Protein AF-A0A0K8RA06-F1 (afdb_monomer)

Nearest PDB structures (foldseek):
  7mqa-assembly1_NI  TM=8.355E-01  e=1.873E-15  Homo sapiens
  2lsl-assembly1_A  TM=4.736E-01  e=2.371E+00  Tetrahymena thermophila

Structure (mmCIF, N/CA/C/O backbone):
data_AF-A0A0K8RA06-F1
#
_entry.id   AF-A0A0K8RA06-F1
#
loop_
_atom_site.group_PDB
_atom_site.id
_atom_site.type_symbol
_atom_site.label_atom_id
_atom_site.label_alt_id
_atom_site.label_comp_id
_atom_site.label_asym_id
_atom_site.label_entity_id
_atom_site.label_seq_id
_atom_site.pdbx_PDB_ins_code
_atom_site.Cartn_x
_atom_site.Cartn_y
_atom_site.Cartn_z
_atom_site.occupancy
_atom_site.B_iso_or_equiv
_atom_site.auth_seq_id
_atom_site.auth_comp_id
_atom_site.auth_asym_id
_atom_site.auth_atom_id
_atom_site.pdbx_PDB_model_num
ATOM 1 N N . MET A 1 1 ? -7.797 5.652 23.717 1.00 33.50 1 MET A N 1
ATOM 2 C CA . MET A 1 1 ? -7.532 7.104 23.585 1.00 33.50 1 MET A CA 1
ATOM 3 C C . MET A 1 1 ? -8.237 7.614 22.338 1.00 33.50 1 MET A C 1
ATOM 5 O O . MET A 1 1 ? -8.308 6.883 21.361 1.00 33.50 1 MET A O 1
ATOM 9 N N . ALA A 1 2 ? -8.841 8.798 22.428 1.00 32.44 2 ALA A N 1
ATOM 10 C CA . ALA A 1 2 ? -9.890 9.293 21.541 1.00 32.44 2 ALA A CA 1
ATOM 11 C C . ALA A 1 2 ? -9.449 9.530 20.082 1.00 32.44 2 ALA A C 1
ATOM 13 O O . ALA A 1 2 ? -8.460 10.213 19.821 1.00 32.44 2 ALA A O 1
ATOM 14 N N . THR A 1 3 ? -10.243 9.026 19.136 1.00 42.84 3 THR A N 1
ATOM 15 C CA . THR A 1 3 ? -10.174 9.343 17.704 1.00 42.84 3 THR A CA 1
ATOM 16 C C . THR A 1 3 ? -10.605 10.797 17.486 1.00 42.84 3 THR A C 1
ATOM 18 O O . THR A 1 3 ? -11.797 11.103 17.453 1.00 42.84 3 THR A O 1
ATOM 21 N N . SER A 1 4 ? -9.650 11.723 17.385 1.00 46.28 4 SER A N 1
ATOM 22 C CA . SER A 1 4 ? -9.948 13.131 17.102 1.00 46.28 4 SER A CA 1
ATOM 23 C C . SER A 1 4 ? -10.223 13.319 15.609 1.00 46.28 4 SER A C 1
ATOM 25 O O . SER A 1 4 ? -9.303 13.394 14.795 1.00 46.28 4 SER A O 1
ATOM 27 N N . SER A 1 5 ? -11.503 13.398 15.238 1.00 48.75 5 SER A N 1
ATOM 28 C CA . SER A 1 5 ? -11.928 13.731 13.880 1.00 48.75 5 SER A CA 1
ATOM 29 C C . SER A 1 5 ? -11.837 15.244 13.653 1.00 48.75 5 SER A C 1
ATOM 31 O O . SER A 1 5 ? -12.829 15.968 13.751 1.00 48.75 5 SER A O 1
ATOM 33 N N . LYS A 1 6 ? -10.652 15.762 13.328 1.00 49.22 6 LYS A N 1
ATOM 34 C CA . LYS A 1 6 ? -10.546 17.100 12.728 1.00 49.22 6 LYS A CA 1
ATOM 35 C C . LYS A 1 6 ? -10.397 16.945 11.212 1.00 49.22 6 LYS A C 1
ATOM 37 O O . LYS A 1 6 ? -9.422 16.387 10.728 1.00 49.22 6 LYS A O 1
ATOM 42 N N . GLY A 1 7 ? -11.409 17.385 10.457 1.00 61.31 7 GLY A N 1
ATOM 43 C CA . GLY A 1 7 ? -11.380 17.430 8.985 1.00 61.31 7 GLY A CA 1
ATOM 44 C C . GLY A 1 7 ? -11.885 16.184 8.238 1.00 61.31 7 GLY A C 1
ATOM 45 O O . GLY A 1 7 ? -11.655 16.070 7.032 1.00 61.31 7 GLY A O 1
ATOM 46 N N . GLY A 1 8 ? -12.578 15.258 8.911 1.00 74.75 8 GLY A N 1
ATOM 47 C CA . GLY A 1 8 ? -13.090 14.018 8.300 1.00 74.75 8 GLY A CA 1
ATOM 48 C C . GLY A 1 8 ? -12.031 12.929 8.102 1.00 74.75 8 GLY A C 1
ATOM 49 O O . GLY A 1 8 ? -12.270 11.976 7.367 1.00 74.75 8 GLY A O 1
ATOM 50 N N . PHE A 1 9 ? -10.866 13.082 8.732 1.00 80.81 9 PHE A N 1
ATOM 51 C CA . PHE A 1 9 ? -9.828 12.061 8.776 1.00 80.81 9 PHE A CA 1
ATOM 52 C C . PHE A 1 9 ? -10.070 11.102 9.942 1.00 80.81 9 PHE A C 1
ATOM 54 O O . PHE A 1 9 ? -10.442 11.514 11.041 1.00 80.81 9 PHE A O 1
ATOM 61 N N . GLN A 1 10 ? -9.849 9.825 9.669 1.00 85.88 10 GLN A N 1
ATOM 62 C CA . GLN A 1 10 ? -9.863 8.713 10.607 1.00 85.88 10 GLN A CA 1
ATOM 63 C C . GLN A 1 10 ? -8.428 8.236 10.825 1.00 85.88 10 GLN A C 1
ATOM 65 O O . GLN A 1 10 ? -7.577 8.362 9.941 1.00 85.88 10 GLN A O 1
ATOM 70 N N . THR A 1 11 ? -8.159 7.681 12.000 1.00 88.25 11 THR A N 1
ATOM 71 C CA . THR A 1 11 ? -6.830 7.197 12.379 1.00 88.25 11 THR A CA 1
ATOM 72 C C . THR A 1 11 ? -6.889 5.710 12.664 1.00 88.25 11 THR A C 1
ATOM 74 O O . THR A 1 11 ? -7.732 5.273 13.445 1.00 88.25 11 THR A O 1
ATOM 77 N N . LEU A 1 12 ? -5.972 4.949 12.078 1.00 87.25 12 LEU A N 1
ATOM 78 C CA . LEU A 1 12 ? -5.830 3.519 12.305 1.00 87.25 12 LEU A CA 1
ATOM 79 C C . LEU A 1 12 ? -4.427 3.229 12.846 1.00 87.25 12 LEU A C 1
ATOM 81 O O . LEU A 1 12 ? -3.454 3.364 12.095 1.00 87.25 12 LEU A O 1
ATOM 85 N N . PRO A 1 13 ? -4.296 2.844 14.127 1.00 87.81 13 PRO A N 1
ATOM 86 C CA . PRO A 1 13 ? -3.026 2.374 14.651 1.00 87.81 13 PRO A CA 1
ATOM 87 C C . PRO A 1 13 ? -2.672 1.027 14.011 1.00 87.81 13 PRO A C 1
ATOM 89 O O . PRO A 1 13 ? -3.508 0.129 13.899 1.00 87.81 13 PRO A O 1
ATOM 92 N N . VAL A 1 14 ? -1.422 0.888 13.589 1.00 87.38 14 VAL A N 1
ATOM 93 C CA . VAL A 1 14 ? -0.855 -0.324 13.003 1.00 87.38 14 VAL A CA 1
ATOM 94 C C . VAL A 1 14 ? 0.486 -0.648 13.653 1.00 87.38 14 VAL A C 1
ATOM 96 O O . VAL A 1 14 ? 1.244 0.249 14.012 1.00 87.38 14 VAL A O 1
ATOM 99 N N . THR A 1 15 ? 0.802 -1.925 13.806 1.00 87.94 15 THR A N 1
ATOM 100 C CA . THR A 1 15 ? 2.106 -2.406 14.282 1.00 87.94 15 THR A CA 1
ATOM 101 C C . THR A 1 15 ? 2.793 -3.197 13.179 1.00 87.94 15 THR A C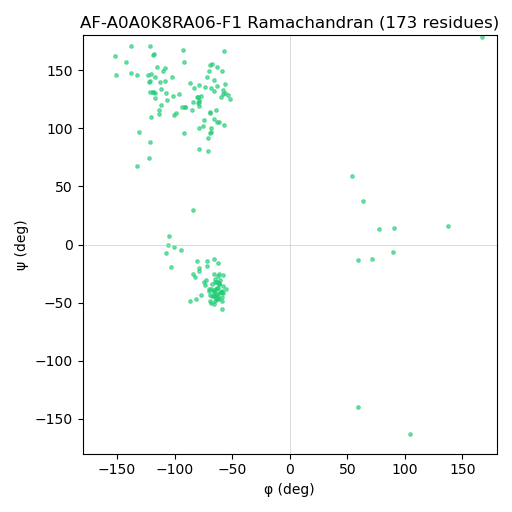 1
ATOM 103 O O . THR A 1 15 ? 2.144 -3.753 12.291 1.00 87.94 15 THR A O 1
ATOM 106 N N . PHE A 1 16 ? 4.125 -3.227 13.199 1.00 83.69 16 PHE A N 1
ATOM 107 C CA . PHE A 1 16 ? 4.883 -3.979 12.200 1.00 83.69 16 PHE A CA 1
ATOM 108 C C . PHE A 1 16 ? 4.627 -5.487 12.343 1.00 83.69 16 PHE A C 1
ATOM 110 O O . PHE A 1 16 ? 4.226 -6.137 11.382 1.00 83.69 16 PHE A O 1
ATOM 117 N N . SER A 1 17 ? 4.780 -6.001 13.562 1.00 81.56 17 SER A N 1
ATOM 118 C CA . SER A 1 17 ? 4.586 -7.400 13.961 1.00 81.56 17 SER A CA 1
ATOM 119 C C . SER A 1 17 ? 3.853 -7.481 15.309 1.00 81.56 17 SER A C 1
ATOM 121 O O . SER A 1 17 ? 3.694 -6.464 15.994 1.00 81.56 17 SER A O 1
ATOM 123 N N . SER A 1 18 ? 3.441 -8.686 15.707 1.00 77.50 18 SER A N 1
ATOM 124 C CA . SER A 1 18 ? 2.906 -8.986 17.045 1.00 77.50 18 SER A CA 1
ATOM 125 C C . SER A 1 18 ? 3.920 -8.743 18.171 1.00 77.50 18 SER A C 1
ATOM 127 O O . SER A 1 18 ? 3.525 -8.434 19.291 1.00 77.50 18 SER A O 1
ATOM 129 N N . GLU A 1 19 ? 5.217 -8.839 17.879 1.00 75.94 19 GLU A N 1
ATOM 130 C CA . GLU A 1 19 ? 6.299 -8.703 18.864 1.00 75.94 19 GLU A CA 1
ATOM 131 C C . GLU A 1 19 ? 6.692 -7.238 19.120 1.00 75.94 19 GLU A C 1
ATOM 133 O O . GLU A 1 19 ? 7.205 -6.873 20.180 1.00 75.94 19 GLU A O 1
ATOM 138 N N . THR A 1 20 ? 6.450 -6.362 18.143 1.00 75.25 20 THR A N 1
ATOM 139 C CA . THR A 1 20 ? 6.832 -4.948 18.225 1.00 75.25 20 THR A CA 1
ATOM 140 C C . THR A 1 20 ? 5.889 -4.127 19.102 1.00 75.25 20 THR A C 1
ATOM 142 O O . THR A 1 20 ? 4.691 -4.050 18.847 1.00 75.25 20 THR A O 1
ATOM 145 N N . ARG A 1 21 ? 6.460 -3.399 20.072 1.00 72.62 21 ARG A N 1
ATOM 146 C CA . ARG A 1 21 ? 5.737 -2.434 20.930 1.00 72.62 21 ARG A CA 1
ATOM 147 C C . ARG A 1 21 ? 5.491 -1.068 20.280 1.00 72.62 21 ARG A C 1
ATOM 149 O O . ARG A 1 21 ? 4.707 -0.276 20.796 1.00 72.62 21 ARG A O 1
ATOM 156 N N . SER A 1 22 ? 6.169 -0.769 19.175 1.00 78.38 22 SER A N 1
ATOM 157 C CA . SER A 1 22 ? 6.015 0.497 18.458 1.00 78.38 22 SER A CA 1
ATOM 158 C C . SER A 1 22 ? 4.825 0.428 17.506 1.00 78.38 22 SER A C 1
ATOM 160 O O . SER A 1 22 ? 4.785 -0.423 16.616 1.00 78.38 22 SER A O 1
ATOM 162 N N . SER A 1 23 ? 3.875 1.347 17.676 1.00 82.81 23 SER A N 1
ATOM 163 C CA . SER A 1 23 ? 2.759 1.530 16.750 1.00 82.81 23 SER A CA 1
ATOM 164 C C . SER A 1 23 ? 2.995 2.738 15.847 1.00 82.81 23 SER A C 1
ATOM 166 O O . SER A 1 23 ? 3.561 3.755 16.247 1.00 82.81 23 SER A O 1
ATOM 168 N N . HIS A 1 24 ? 2.559 2.606 14.604 1.00 87.56 24 HIS A N 1
ATOM 169 C CA . HIS A 1 24 ? 2.483 3.660 13.608 1.00 87.56 24 HIS A CA 1
ATOM 170 C C . HIS A 1 24 ? 1.013 3.987 13.356 1.00 87.56 24 HIS A C 1
ATOM 172 O O . HIS A 1 24 ? 0.163 3.116 13.479 1.00 87.56 24 HIS A O 1
ATOM 178 N N . THR A 1 25 ? 0.673 5.225 13.009 1.00 88.81 25 THR A N 1
ATOM 179 C CA . THR A 1 25 ? -0.732 5.602 12.775 1.00 88.81 25 THR A CA 1
ATOM 180 C C . THR A 1 25 ? -0.953 5.950 11.313 1.00 88.81 25 THR A C 1
ATOM 182 O O . THR A 1 25 ? -0.413 6.938 10.815 1.00 88.81 25 THR A O 1
ATOM 185 N N . LEU A 1 26 ? -1.779 5.158 10.632 1.00 89.06 26 LEU A N 1
ATOM 186 C CA . LEU A 1 26 ? -2.288 5.491 9.306 1.00 89.06 26 LEU A CA 1
ATOM 187 C C . LEU A 1 26 ? -3.426 6.499 9.446 1.00 89.06 26 LEU A C 1
ATOM 189 O O . LEU A 1 26 ? -4.285 6.355 10.316 1.00 89.06 26 LEU A O 1
ATOM 193 N N . ILE A 1 27 ? -3.448 7.508 8.583 1.00 89.44 27 ILE A N 1
ATOM 194 C CA . ILE A 1 27 ? -4.486 8.541 8.589 1.00 89.44 27 ILE A CA 1
ATOM 195 C C . ILE A 1 27 ? -5.224 8.438 7.270 1.00 89.44 27 ILE A C 1
ATOM 197 O O . ILE A 1 27 ? -4.593 8.467 6.221 1.00 89.44 27 ILE A O 1
ATOM 201 N N . PHE A 1 28 ? -6.542 8.311 7.286 1.00 89.69 28 PHE A N 1
ATOM 202 C CA . PHE A 1 28 ? -7.288 8.056 6.062 1.00 89.69 28 PHE A CA 1
ATOM 203 C C . PHE A 1 28 ? -8.626 8.787 6.017 1.00 89.69 28 PHE A C 1
ATOM 205 O O . PHE A 1 28 ? -9.179 9.189 7.038 1.00 89.69 28 PHE A O 1
ATOM 212 N N . LYS A 1 29 ? -9.134 8.995 4.806 1.00 88.56 29 LYS A N 1
ATOM 213 C CA . LYS A 1 29 ? -10.385 9.697 4.516 1.00 88.56 29 LYS A CA 1
ATOM 214 C C . LYS A 1 29 ? -10.985 9.167 3.217 1.00 88.56 29 LYS A C 1
ATOM 216 O O . LYS A 1 29 ? -10.296 8.544 2.414 1.00 88.56 29 LYS A O 1
ATOM 221 N N . GLU A 1 30 ? -12.268 9.413 2.991 1.00 87.00 30 GLU A N 1
ATOM 222 C CA . GLU A 1 30 ? -12.869 9.196 1.676 1.00 87.00 30 GLU A CA 1
ATOM 223 C C . GLU A 1 30 ? -12.145 10.016 0.603 1.00 87.00 30 GLU A C 1
ATOM 225 O O . GLU A 1 30 ? -11.890 11.213 0.770 1.00 87.00 30 GLU A O 1
ATOM 230 N N . HIS A 1 31 ? -11.819 9.365 -0.512 1.00 80.38 31 HIS A N 1
ATOM 231 C CA . HIS A 1 31 ? -11.302 10.059 -1.675 1.00 80.38 31 HIS A CA 1
ATOM 232 C C . HIS A 1 31 ? -12.449 10.796 -2.375 1.00 80.38 31 HIS A C 1
ATOM 234 O O . HIS A 1 31 ? -13.308 10.182 -3.009 1.00 80.38 31 HIS A O 1
ATOM 240 N N . ASN A 1 32 ? -12.451 12.121 -2.247 1.00 74.44 32 ASN A N 1
ATOM 241 C CA . ASN A 1 32 ? -13.393 13.003 -2.920 1.00 74.44 32 ASN A CA 1
ATOM 242 C C . ASN A 1 32 ? -12.608 14.141 -3.583 1.00 74.44 32 ASN A C 1
ATOM 244 O O . ASN A 1 32 ? -12.206 15.099 -2.920 1.00 74.44 32 ASN A O 1
ATOM 248 N N . VAL A 1 33 ? -12.325 13.985 -4.876 1.00 69.25 33 VAL A N 1
ATOM 249 C CA . VAL A 1 33 ? -11.598 14.962 -5.697 1.00 69.25 33 VAL A CA 1
ATOM 250 C C . VAL A 1 33 ? -12.525 15.453 -6.807 1.00 69.25 33 VAL A C 1
ATOM 252 O O . VAL A 1 33 ? -13.366 14.708 -7.304 1.00 69.25 33 VAL A O 1
ATOM 255 N N . ARG A 1 34 ? -12.404 16.741 -7.156 1.00 58.75 34 ARG A N 1
ATOM 256 C CA . ARG A 1 34 ? -13.219 17.388 -8.202 1.00 58.75 34 ARG A CA 1
ATOM 257 C C . ARG A 1 34 ? -12.945 16.802 -9.591 1.00 58.75 34 ARG A C 1
ATOM 259 O O . ARG A 1 34 ? -13.857 16.731 -10.408 1.00 58.75 34 ARG A O 1
ATOM 266 N N . GLU A 1 35 ? -11.710 16.372 -9.832 1.00 64.88 35 GLU A N 1
ATOM 267 C CA . GLU A 1 35 ? -11.320 15.598 -11.008 1.00 64.88 35 GLU A CA 1
ATOM 268 C C . GLU A 1 35 ? -11.726 14.136 -10.830 1.00 64.88 35 GLU A C 1
ATOM 270 O O . GLU A 1 35 ? -11.296 13.461 -9.893 1.00 64.88 35 GLU A O 1
ATOM 275 N N . LYS A 1 36 ? -12.583 13.661 -11.734 1.00 60.00 36 LYS A N 1
ATOM 276 C CA . LYS A 1 36 ? -13.021 12.268 -11.781 1.00 60.00 36 LYS A CA 1
ATOM 277 C C . LYS A 1 36 ? -11.995 11.473 -12.578 1.00 60.00 36 LYS A C 1
ATOM 279 O O . LYS A 1 36 ? -11.825 11.722 -13.766 1.00 60.00 36 LYS A O 1
ATOM 284 N N . ASP A 1 37 ? -11.335 10.530 -11.920 1.00 66.38 37 ASP A N 1
ATOM 285 C CA . ASP A 1 37 ? -10.448 9.564 -12.564 1.00 66.38 37 ASP A CA 1
ATOM 286 C C . ASP A 1 37 ? -11.140 8.193 -12.572 1.00 66.38 37 ASP A C 1
ATOM 288 O O . ASP A 1 37 ? -11.546 7.691 -11.518 1.00 66.38 37 ASP A O 1
ATOM 292 N N . ASP A 1 38 ? -11.285 7.581 -13.749 1.00 64.25 38 ASP A N 1
ATOM 293 C CA . ASP A 1 38 ? -11.905 6.257 -13.902 1.00 64.25 38 ASP A CA 1
ATOM 294 C C . ASP A 1 38 ? -11.135 5.158 -13.147 1.00 64.25 38 ASP A C 1
ATOM 296 O O . ASP A 1 38 ? -11.714 4.150 -12.735 1.00 64.25 38 ASP A O 1
ATOM 300 N N . LEU A 1 39 ? -9.832 5.352 -12.908 1.00 67.88 39 LEU A N 1
ATOM 301 C CA . LEU A 1 39 ? -8.989 4.422 -12.149 1.00 67.88 39 LEU A CA 1
ATOM 302 C C . LEU A 1 39 ? -9.171 4.556 -10.632 1.00 67.88 39 LEU A C 1
ATOM 304 O O . LEU A 1 39 ? -8.814 3.637 -9.883 1.00 67.88 39 LEU A O 1
ATOM 308 N N . LYS A 1 40 ? -9.691 5.700 -10.175 1.00 70.75 40 LYS A N 1
ATOM 309 C CA . LYS A 1 40 ? -9.906 6.041 -8.763 1.00 70.75 40 LYS A CA 1
ATOM 310 C C . LYS A 1 40 ? -11.321 6.601 -8.597 1.00 70.75 40 LYS A C 1
ATOM 312 O O . LYS A 1 40 ? -11.484 7.784 -8.291 1.00 70.75 40 LYS A O 1
ATOM 317 N N . PRO A 1 41 ? -12.359 5.762 -8.778 1.00 73.56 41 PRO A N 1
ATOM 318 C CA . PRO A 1 41 ? -13.731 6.228 -8.720 1.00 73.56 41 PRO A CA 1
ATOM 319 C C . PRO A 1 41 ? -14.012 6.890 -7.361 1.00 73.56 41 PRO A C 1
ATOM 321 O O . PRO A 1 41 ? -13.719 6.284 -6.312 1.00 73.56 41 PRO A O 1
ATOM 324 N N . PRO A 1 42 ? -14.576 8.114 -7.355 1.00 69.62 42 PRO A N 1
ATOM 325 C CA . PRO A 1 42 ? -15.014 8.756 -6.123 1.00 69.62 42 PRO A CA 1
ATOM 326 C C . PRO A 1 42 ? -16.066 7.868 -5.437 1.00 69.62 42 PRO A C 1
ATOM 328 O O . PRO A 1 42 ? -16.762 7.094 -6.095 1.00 69.62 42 PRO A O 1
ATOM 331 N N . SER A 1 43 ? -16.127 7.906 -4.105 1.00 78.38 43 SER A N 1
ATOM 332 C CA . SER A 1 43 ? -17.026 7.087 -3.256 1.00 78.38 43 SER A CA 1
ATOM 333 C C . SER A 1 43 ? -16.719 5.587 -3.135 1.00 78.38 43 SER A C 1
ATOM 335 O O . SER A 1 43 ? -17.227 4.931 -2.224 1.00 78.38 43 SER A O 1
ATOM 337 N N . LYS A 1 44 ? -15.835 5.030 -3.972 1.00 83.56 44 LYS A N 1
ATOM 338 C CA . LYS A 1 44 ? -15.307 3.653 -3.817 1.00 83.56 44 LYS A CA 1
ATOM 339 C C . LYS A 1 44 ? -13.853 3.607 -3.362 1.00 83.56 44 LYS A C 1
ATOM 341 O O . LYS A 1 44 ? -13.342 2.529 -3.061 1.00 83.56 44 LYS A O 1
ATOM 346 N N . THR A 1 45 ? -13.198 4.761 -3.297 1.00 86.50 45 THR A N 1
ATOM 347 C CA . THR A 1 45 ? -11.767 4.869 -3.024 1.00 86.50 45 THR A CA 1
ATOM 348 C C . THR A 1 45 ? -11.518 5.507 -1.661 1.00 86.50 45 THR A C 1
ATOM 350 O O . THR A 1 45 ? -12.106 6.531 -1.313 1.00 86.50 45 THR A O 1
ATOM 353 N N . LEU A 1 46 ? -10.618 4.908 -0.888 1.00 87.75 46 LEU A N 1
ATOM 354 C CA . LEU A 1 46 ? -10.125 5.439 0.374 1.00 87.75 46 LEU A CA 1
ATOM 355 C C . LEU A 1 46 ? -8.751 6.064 0.158 1.00 87.75 46 LEU A C 1
ATOM 357 O O . LEU A 1 46 ? -7.850 5.428 -0.385 1.00 87.75 46 LEU A O 1
ATOM 361 N N . PHE A 1 47 ? -8.600 7.303 0.596 1.00 89.38 47 PHE A N 1
ATOM 362 C CA . PHE A 1 47 ? -7.344 8.030 0.599 1.00 89.38 47 PHE A CA 1
ATOM 363 C C . PHE A 1 47 ? -6.628 7.801 1.928 1.00 89.38 47 PHE A C 1
ATOM 365 O O . PHE A 1 47 ? -7.153 8.167 2.976 1.00 89.38 47 PHE A O 1
ATOM 372 N N . VAL A 1 48 ? -5.443 7.200 1.890 1.00 89.69 48 VAL A N 1
ATOM 373 C CA . VAL A 1 48 ? -4.624 6.870 3.060 1.00 89.69 48 VAL A CA 1
ATOM 374 C C . VAL A 1 48 ? -3.312 7.641 2.977 1.00 89.69 48 VAL A C 1
ATOM 376 O O . VAL A 1 48 ? -2.624 7.628 1.963 1.00 89.69 48 VAL A O 1
ATOM 379 N N . VAL A 1 49 ? -2.949 8.304 4.062 1.00 90.00 49 VAL A N 1
ATOM 380 C CA . VAL A 1 49 ? -1.744 9.114 4.232 1.00 90.00 49 VAL A CA 1
ATOM 381 C C . VAL A 1 49 ? -0.903 8.501 5.343 1.00 90.00 49 VAL A C 1
ATOM 383 O O . VAL A 1 49 ? -1.388 7.700 6.148 1.00 90.00 49 VAL A O 1
ATOM 386 N N . ASN A 1 50 ? 0.363 8.913 5.396 1.00 88.69 50 ASN A N 1
ATOM 387 C CA . A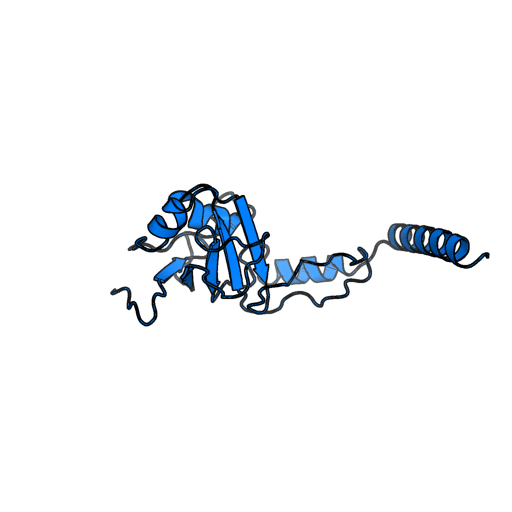SN A 1 50 ? 1.330 8.444 6.376 1.00 88.69 50 ASN A CA 1
ATOM 388 C C . ASN A 1 50 ? 1.595 6.942 6.207 1.00 88.69 50 ASN A C 1
ATOM 390 O O . ASN A 1 50 ? 1.731 6.220 7.187 1.00 88.69 50 ASN A O 1
ATOM 394 N N . VAL A 1 51 ? 1.626 6.443 4.968 1.00 88.56 51 VAL A N 1
ATOM 395 C CA . VAL A 1 51 ? 1.906 5.031 4.690 1.00 88.56 51 VAL A CA 1
ATOM 396 C C . VAL A 1 51 ? 3.418 4.805 4.783 1.00 88.56 51 VAL A C 1
ATOM 398 O O . VAL A 1 51 ? 4.164 5.474 4.066 1.00 88.56 51 VAL A O 1
ATOM 401 N N . PRO A 1 52 ? 3.904 3.896 5.646 1.00 86.56 52 PRO A N 1
ATOM 402 C CA . PRO A 1 52 ? 5.334 3.636 5.763 1.00 86.56 52 PRO A CA 1
ATOM 403 C C . PRO A 1 52 ? 5.953 3.063 4.476 1.00 86.56 52 PRO A C 1
ATOM 405 O O . PRO A 1 52 ? 5.274 2.331 3.754 1.00 86.56 52 PRO A O 1
ATOM 408 N N . PRO A 1 53 ? 7.261 3.285 4.229 1.00 81.88 53 PRO A N 1
ATOM 409 C CA . PRO A 1 53 ? 7.978 2.789 3.043 1.00 81.88 53 PRO A CA 1
ATOM 410 C C . PRO A 1 53 ? 8.043 1.261 2.926 1.00 81.88 53 PRO A C 1
ATOM 412 O O . PRO A 1 53 ? 8.401 0.737 1.877 1.00 81.88 53 PRO A O 1
ATOM 415 N N . TYR A 1 54 ? 7.759 0.541 4.009 1.00 82.94 54 TYR A N 1
ATOM 416 C CA . TYR A 1 54 ? 7.740 -0.921 4.046 1.00 82.94 54 TYR A CA 1
ATOM 417 C C . TYR A 1 54 ? 6.344 -1.512 3.816 1.00 82.94 54 TYR A C 1
ATOM 419 O O . TYR A 1 54 ? 6.202 -2.728 3.774 1.00 82.94 54 TYR A O 1
ATOM 427 N N . CYS A 1 55 ? 5.302 -0.684 3.710 1.00 84.25 55 CYS A N 1
ATOM 428 C CA . CYS A 1 55 ? 3.935 -1.159 3.531 1.00 84.25 55 CYS A CA 1
ATOM 429 C C . CYS A 1 55 ? 3.697 -1.541 2.063 1.00 84.25 55 CYS A C 1
ATOM 431 O O . CYS A 1 55 ? 3.845 -0.700 1.176 1.00 84.25 55 CYS A O 1
ATOM 433 N N . THR A 1 56 ? 3.320 -2.795 1.806 1.00 85.12 56 THR A N 1
ATOM 434 C CA . THR A 1 56 ? 2.994 -3.279 0.456 1.00 85.12 56 THR A CA 1
ATOM 435 C C . THR A 1 56 ? 1.495 -3.165 0.165 1.00 85.12 56 THR A C 1
ATOM 437 O O . THR A 1 56 ? 0.673 -2.958 1.064 1.00 85.12 56 THR A O 1
ATOM 440 N N . GLU A 1 57 ? 1.107 -3.333 -1.104 1.00 86.69 57 GLU A N 1
ATOM 441 C CA . GLU A 1 57 ? -0.308 -3.428 -1.493 1.00 86.69 57 GLU A CA 1
ATOM 442 C C . GLU A 1 57 ? -1.035 -4.540 -0.717 1.00 86.69 57 GLU A C 1
ATOM 444 O O . GLU A 1 57 ? -2.176 -4.356 -0.295 1.00 86.69 57 GLU A O 1
ATOM 449 N N . GLU A 1 58 ? -0.374 -5.671 -0.477 1.00 85.44 58 GLU A N 1
ATOM 450 C CA . GLU A 1 58 ? -0.937 -6.808 0.255 1.00 85.44 58 GLU A CA 1
ATOM 451 C C . GLU A 1 58 ? -1.212 -6.467 1.722 1.00 85.44 58 GLU A C 1
ATOM 453 O O . GLU A 1 58 ? -2.270 -6.820 2.250 1.00 85.44 58 GLU A O 1
ATOM 458 N N . CYS A 1 59 ? -0.306 -5.720 2.365 1.00 85.62 59 CYS A N 1
ATOM 459 C CA . CYS A 1 59 ? -0.512 -5.215 3.721 1.00 85.62 59 CYS A CA 1
ATOM 460 C C . CYS A 1 59 ? -1.767 -4.343 3.788 1.00 85.62 59 CYS A C 1
ATOM 462 O O . CYS A 1 59 ? -2.624 -4.561 4.640 1.00 85.62 59 CYS A O 1
ATOM 464 N N . LEU A 1 60 ? -1.920 -3.395 2.858 1.00 88.19 60 LEU A N 1
ATOM 465 C CA . LEU A 1 60 ? -3.093 -2.519 2.817 1.00 88.19 60 LEU A CA 1
ATOM 466 C C . LEU A 1 60 ? -4.378 -3.294 2.495 1.00 88.19 60 LEU A C 1
ATOM 468 O O . LEU A 1 60 ? -5.406 -3.048 3.123 1.00 88.19 60 LEU A O 1
ATOM 472 N N . LYS A 1 61 ? -4.331 -4.277 1.587 1.00 89.12 61 LYS A N 1
ATOM 473 C CA . LYS A 1 61 ? -5.470 -5.168 1.307 1.00 89.12 61 LYS A CA 1
ATOM 474 C C . LYS A 1 61 ? -5.911 -5.943 2.542 1.00 89.12 61 LYS A C 1
ATOM 476 O O . LYS A 1 61 ? -7.109 -6.065 2.770 1.00 89.12 61 LYS A O 1
ATOM 481 N N . ARG A 1 62 ? -4.968 -6.439 3.344 1.00 87.44 62 ARG A N 1
ATOM 482 C CA . ARG A 1 62 ? -5.257 -7.153 4.594 1.00 87.44 62 ARG A CA 1
ATOM 483 C C . ARG A 1 62 ? -5.839 -6.211 5.644 1.00 87.44 62 ARG A C 1
ATOM 485 O O . ARG A 1 62 ? -6.902 -6.481 6.190 1.00 87.44 62 ARG A O 1
ATOM 492 N N . VAL A 1 63 ? -5.181 -5.073 5.866 1.00 86.81 63 VAL A N 1
ATOM 493 C CA . VAL A 1 63 ? -5.589 -4.067 6.855 1.00 86.81 63 VAL A CA 1
ATOM 494 C C . VAL A 1 63 ? -6.966 -3.487 6.551 1.00 86.81 63 VAL A C 1
ATOM 496 O O . VAL A 1 63 ? -7.701 -3.199 7.483 1.00 86.81 63 VAL A O 1
ATOM 499 N N . PHE A 1 64 ? -7.346 -3.330 5.286 1.00 87.56 64 PHE A N 1
ATOM 500 C CA . PHE A 1 64 ? -8.666 -2.815 4.910 1.00 87.56 64 PHE A CA 1
ATOM 501 C C . PHE A 1 64 ? -9.661 -3.909 4.489 1.00 87.56 64 PHE A C 1
ATOM 503 O O . PHE A 1 64 ? -10.827 -3.610 4.228 1.00 87.56 64 PHE A O 1
ATOM 510 N N . GLY A 1 65 ? -9.239 -5.175 4.469 1.00 85.19 65 GLY A N 1
ATOM 511 C CA . GLY A 1 65 ? -10.053 -6.310 4.029 1.00 85.19 65 GLY A CA 1
ATOM 512 C C . GLY A 1 65 ? -11.280 -6.567 4.904 1.00 85.19 65 GLY A C 1
ATOM 513 O O . GLY A 1 65 ? -12.335 -6.929 4.385 1.00 85.19 65 GLY A O 1
ATOM 514 N N . ASP A 1 66 ? -11.190 -6.291 6.209 1.00 84.69 66 ASP A N 1
ATOM 515 C CA . ASP A 1 66 ? -12.328 -6.431 7.134 1.00 84.69 66 ASP A CA 1
ATOM 516 C C . ASP A 1 66 ? -13.476 -5.458 6.820 1.00 84.69 66 ASP A C 1
ATOM 518 O O . ASP A 1 66 ? -14.657 -5.753 7.042 1.00 84.69 66 ASP A O 1
ATOM 522 N N . CYS A 1 67 ? -13.147 -4.288 6.266 1.00 85.12 67 CYS A N 1
ATOM 523 C CA . CYS A 1 67 ? -14.132 -3.286 5.868 1.00 85.12 67 CYS A CA 1
ATOM 524 C C . CYS A 1 67 ? -14.858 -3.704 4.581 1.00 85.12 67 CYS A C 1
ATOM 526 O O . CYS A 1 67 ? -16.054 -3.431 4.421 1.00 85.12 67 CYS A O 1
ATOM 528 N N . GLY A 1 68 ? -14.162 -4.412 3.685 1.00 86.94 68 GLY A N 1
ATOM 529 C CA . GLY A 1 68 ? -14.724 -5.003 2.478 1.00 86.94 68 GLY A CA 1
ATOM 530 C C . GLY A 1 68 ? -13.668 -5.473 1.478 1.00 86.94 68 GLY A C 1
ATOM 531 O O . GLY A 1 68 ? -12.466 -5.299 1.660 1.00 86.94 68 GLY A O 1
ATOM 532 N N . LYS A 1 69 ? -14.132 -6.056 0.368 1.00 89.25 69 LYS A N 1
ATOM 533 C CA . LYS A 1 69 ? -13.253 -6.582 -0.684 1.00 89.25 69 LYS A CA 1
ATOM 534 C C . LYS A 1 69 ? -12.539 -5.441 -1.417 1.00 89.25 69 LYS A C 1
ATOM 536 O O . LYS A 1 69 ? -13.183 -4.658 -2.120 1.00 89.25 69 LYS A O 1
ATOM 541 N N . VAL A 1 70 ? -11.217 -5.377 -1.265 1.00 89.38 70 VAL A N 1
ATOM 542 C CA . VAL A 1 70 ? -10.336 -4.438 -1.971 1.00 89.38 70 VAL A CA 1
ATOM 543 C C . VAL A 1 70 ? -10.045 -4.973 -3.374 1.00 89.38 70 VAL A C 1
ATOM 545 O O . VAL A 1 70 ? -9.614 -6.113 -3.531 1.00 89.38 70 VAL A O 1
ATOM 548 N N . VAL A 1 71 ? -10.291 -4.153 -4.395 1.00 87.56 71 VAL A N 1
ATOM 549 C CA . VAL A 1 71 ? -10.043 -4.484 -5.807 1.00 87.56 71 VAL A CA 1
ATOM 550 C C . VAL A 1 71 ? -8.605 -4.148 -6.176 1.00 87.56 71 VAL A C 1
ATOM 552 O O . VAL A 1 71 ? -7.902 -4.979 -6.747 1.00 87.56 71 VAL A O 1
ATOM 555 N N . LYS A 1 72 ? -8.157 -2.938 -5.832 1.00 85.75 72 LYS A N 1
ATOM 556 C CA . LYS A 1 72 ? -6.844 -2.430 -6.227 1.00 85.75 72 LYS A CA 1
ATOM 557 C C . LYS A 1 72 ? -6.307 -1.443 -5.203 1.00 85.75 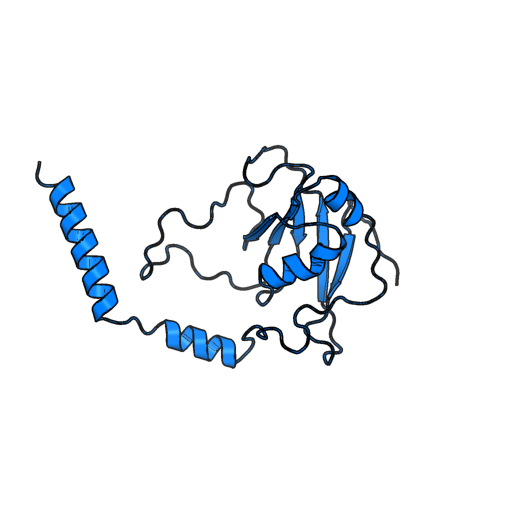72 LYS A C 1
ATOM 559 O O . LYS A 1 72 ? -7.085 -0.691 -4.617 1.00 85.75 72 LYS A O 1
ATOM 564 N N . VAL A 1 73 ? -4.993 -1.436 -5.003 1.00 87.25 73 VAL A N 1
ATOM 565 C CA . VAL A 1 73 ? -4.318 -0.429 -4.181 1.00 87.25 73 VAL A CA 1
ATOM 566 C C . VAL A 1 73 ? -3.287 0.297 -5.028 1.00 87.25 73 VAL A C 1
ATOM 568 O O . VAL A 1 73 ? -2.477 -0.327 -5.704 1.00 87.25 73 VAL A O 1
ATOM 571 N N . TRP A 1 74 ? -3.303 1.622 -4.974 1.00 85.50 74 TRP A N 1
ATOM 572 C CA . TRP A 1 74 ? -2.311 2.462 -5.633 1.00 85.50 74 TRP A CA 1
ATOM 573 C C . TRP A 1 74 ? -1.465 3.156 -4.581 1.00 85.50 74 TRP A C 1
ATOM 575 O O . TRP A 1 74 ? -2.010 3.913 -3.787 1.00 85.50 74 TRP A O 1
ATOM 585 N N . ILE A 1 75 ? -0.154 2.937 -4.579 1.00 84.75 75 ILE A N 1
ATOM 586 C CA . ILE A 1 75 ? 0.777 3.600 -3.658 1.00 84.75 75 ILE A CA 1
ATOM 587 C C . ILE A 1 75 ? 1.579 4.634 -4.453 1.00 84.75 75 ILE A C 1
ATOM 589 O O . ILE A 1 75 ? 2.087 4.331 -5.528 1.00 84.75 75 ILE A O 1
ATOM 593 N N . GLN A 1 76 ? 1.651 5.867 -3.956 1.00 81.06 76 GLN A N 1
ATOM 594 C CA . GLN A 1 76 ? 2.292 7.002 -4.621 1.00 81.06 76 GLN A CA 1
ATOM 595 C C . GLN A 1 76 ? 3.108 7.829 -3.619 1.00 81.06 76 GLN A C 1
ATOM 597 O O . GLN A 1 76 ? 2.730 7.963 -2.455 1.00 81.06 76 GLN A O 1
ATOM 602 N N . LYS A 1 77 ? 4.220 8.426 -4.069 1.00 76.19 77 LYS A N 1
ATOM 603 C CA . LYS A 1 77 ? 5.048 9.319 -3.233 1.00 76.19 77 LYS A CA 1
ATOM 604 C C . LYS A 1 77 ? 4.309 10.601 -2.860 1.00 76.19 77 LYS A C 1
ATOM 606 O O . LYS A 1 77 ? 4.361 11.047 -1.719 1.00 76.19 77 LYS A O 1
ATOM 611 N N . THR A 1 78 ? 3.630 11.192 -3.834 1.00 74.81 78 THR A N 1
ATOM 612 C CA . THR A 1 78 ? 2.868 12.429 -3.684 1.00 74.81 78 THR A CA 1
ATOM 613 C C . THR A 1 78 ? 1.400 12.182 -4.025 1.00 74.81 78 THR A C 1
ATOM 615 O O . THR A 1 78 ? 1.093 11.347 -4.881 1.00 74.81 78 THR A O 1
ATOM 618 N N . PRO A 1 79 ? 0.466 12.881 -3.358 1.00 69.12 79 PRO A N 1
ATOM 619 C CA . PRO A 1 79 ? -0.948 12.779 -3.675 1.00 69.12 79 PRO A CA 1
ATOM 620 C C . PRO A 1 79 ? -1.190 13.397 -5.054 1.00 69.12 79 PRO A C 1
ATOM 622 O O . PRO A 1 79 ? -1.248 14.613 -5.198 1.00 69.12 79 PRO A O 1
ATOM 625 N N . SER A 1 80 ? -1.307 12.555 -6.078 1.00 65.62 80 SER A N 1
ATOM 626 C CA . SER A 1 80 ? -1.655 12.994 -7.429 1.00 65.62 80 SER A CA 1
ATOM 627 C C . SER A 1 80 ? -2.927 12.298 -7.909 1.00 65.62 80 SER A C 1
ATOM 629 O O . SER A 1 80 ? -3.145 11.109 -7.640 1.00 65.62 80 SER A O 1
ATOM 631 N N . ALA A 1 81 ? -3.781 13.045 -8.611 1.00 55.28 81 ALA A N 1
ATOM 632 C CA . ALA A 1 81 ? -4.975 12.493 -9.243 1.00 55.28 81 ALA A CA 1
ATOM 633 C C . ALA A 1 81 ? -4.565 11.507 -10.351 1.00 55.28 81 ALA A C 1
ATOM 635 O O . ALA A 1 81 ? -4.944 10.341 -10.304 1.00 55.28 81 ALA A O 1
ATOM 636 N N . ALA A 1 82 ? -3.637 11.927 -11.215 1.00 52.25 82 ALA A N 1
ATOM 637 C CA . ALA A 1 82 ? -3.394 11.309 -12.514 1.00 52.25 82 ALA A CA 1
ATOM 638 C C . ALA A 1 82 ? -2.134 10.429 -12.642 1.00 52.25 82 ALA A C 1
ATOM 640 O O . ALA A 1 82 ? -1.806 10.031 -13.761 1.00 52.25 82 ALA A O 1
ATOM 641 N N . ALA A 1 83 ? -1.387 10.119 -11.569 1.00 53.28 83 ALA A N 1
ATOM 642 C CA . ALA A 1 83 ? -0.212 9.255 -11.735 1.00 53.28 83 ALA A CA 1
ATOM 643 C C . ALA A 1 83 ? -0.637 7.822 -12.083 1.00 53.28 83 ALA A C 1
ATOM 645 O O . ALA A 1 83 ? -0.952 7.009 -11.208 1.00 53.28 83 ALA A O 1
ATOM 646 N N . ARG A 1 84 ? -0.632 7.533 -13.387 1.00 54.28 84 ARG A N 1
ATOM 647 C CA . ARG A 1 84 ? -0.441 6.193 -13.930 1.00 54.28 84 ARG A CA 1
ATOM 648 C C . ARG A 1 84 ? 0.931 5.732 -13.446 1.00 54.28 84 ARG A C 1
ATOM 650 O O . ARG A 1 84 ? 1.886 6.482 -13.653 1.00 54.28 84 ARG A O 1
ATOM 657 N N . PRO A 1 85 ? 1.057 4.558 -12.812 1.00 51.72 85 PRO A N 1
ATOM 658 C CA . PRO A 1 85 ? 2.363 3.951 -12.718 1.00 51.72 85 PRO A CA 1
ATOM 659 C C . PRO A 1 85 ? 2.798 3.638 -14.151 1.00 51.72 85 PRO A C 1
ATOM 661 O O . PRO A 1 85 ? 2.215 2.794 -14.828 1.00 51.72 85 PRO A O 1
ATOM 664 N N . ASP A 1 86 ? 3.725 4.459 -14.630 1.00 53.91 86 ASP A N 1
ATOM 665 C CA . ASP A 1 86 ? 4.812 4.045 -15.501 1.00 53.91 86 ASP A CA 1
ATOM 666 C C . ASP A 1 86 ? 4.360 3.295 -16.765 1.00 53.91 86 ASP A C 1
ATOM 668 O O . ASP A 1 86 ? 4.771 2.177 -17.063 1.00 53.91 86 ASP A O 1
ATOM 672 N N . ALA A 1 87 ? 3.530 3.950 -17.578 1.00 44.09 87 ALA A N 1
ATOM 673 C CA . ALA A 1 87 ? 3.367 3.547 -18.970 1.00 44.09 87 ALA A CA 1
ATOM 674 C C . ALA A 1 87 ? 4.649 3.913 -19.749 1.00 44.09 87 ALA A C 1
ATOM 676 O O . ALA A 1 87 ? 4.700 4.960 -20.390 1.00 44.09 87 ALA A O 1
ATOM 677 N N . GLY A 1 88 ? 5.693 3.078 -19.652 1.00 50.19 88 GLY A N 1
ATOM 678 C CA . GLY A 1 88 ? 6.865 3.150 -20.536 1.00 50.19 88 GLY A CA 1
ATOM 679 C C . GLY A 1 88 ? 8.247 2.985 -19.901 1.00 50.19 88 GLY A C 1
ATOM 680 O O . GLY A 1 88 ? 9.228 3.353 -20.541 1.00 50.19 88 GLY A O 1
ATOM 681 N N . THR A 1 89 ? 8.373 2.479 -18.674 1.00 48.88 89 THR A N 1
ATOM 682 C CA . THR A 1 89 ? 9.695 2.178 -18.103 1.00 48.88 89 THR A CA 1
ATOM 683 C C . THR A 1 89 ? 10.236 0.862 -18.659 1.00 48.88 89 THR A C 1
ATOM 685 O O . THR A 1 89 ? 9.589 -0.180 -18.584 1.00 48.88 89 THR A O 1
ATOM 688 N N . THR A 1 90 ? 11.432 0.912 -19.242 1.00 59.50 90 THR A N 1
ATOM 689 C CA . THR A 1 90 ? 12.223 -0.284 -19.552 1.00 59.50 90 THR A CA 1
ATOM 690 C C . THR A 1 90 ? 12.707 -0.912 -18.250 1.00 59.50 90 THR A C 1
ATOM 692 O O . THR A 1 90 ? 12.836 -0.230 -17.227 1.00 59.50 90 THR A O 1
ATOM 695 N N . THR A 1 91 ? 12.979 -2.218 -18.263 1.00 62.34 91 THR A N 1
ATOM 696 C CA . THR A 1 91 ? 13.337 -2.947 -17.029 1.00 62.34 91 THR A CA 1
ATOM 697 C C . THR A 1 91 ? 14.681 -2.467 -16.469 1.00 62.34 91 THR A C 1
ATOM 699 O O . THR A 1 91 ? 14.908 -2.517 -15.260 1.00 62.34 91 THR A O 1
ATOM 702 N N . PHE A 1 92 ? 15.544 -1.927 -17.335 1.00 63.94 92 PHE A N 1
ATOM 703 C CA . PHE A 1 92 ? 16.882 -1.455 -16.978 1.00 63.94 92 PHE A CA 1
ATOM 704 C C . PHE A 1 92 ? 17.025 0.068 -16.861 1.00 63.94 92 PHE A C 1
ATOM 706 O O . PHE A 1 92 ? 17.956 0.524 -16.199 1.00 63.94 92 PHE A O 1
ATOM 713 N N . PHE A 1 93 ? 16.112 0.859 -17.436 1.00 67.44 93 PHE A N 1
ATOM 714 C CA . PHE A 1 93 ? 16.137 2.323 -17.332 1.00 67.44 93 PHE A CA 1
ATOM 715 C C . PHE A 1 93 ? 14.828 2.837 -16.722 1.00 67.44 93 PHE A C 1
ATOM 717 O O . PHE A 1 93 ? 13.967 3.384 -17.418 1.00 67.44 93 PHE A O 1
ATOM 724 N N . PRO A 1 94 ? 14.643 2.666 -15.401 1.00 64.06 94 PRO A N 1
ATOM 725 C CA . PRO A 1 94 ? 13.498 3.246 -14.724 1.00 64.06 94 PRO A CA 1
ATOM 726 C C . PRO A 1 94 ? 13.577 4.778 -14.802 1.00 64.06 94 PRO A C 1
ATOM 728 O O . PRO A 1 94 ? 14.463 5.405 -14.227 1.00 64.06 94 PRO A O 1
ATOM 731 N N . ASN A 1 95 ? 12.608 5.391 -15.487 1.00 55.59 95 ASN A N 1
ATOM 732 C CA . ASN A 1 95 ? 12.449 6.850 -15.586 1.00 55.59 95 ASN A CA 1
ATOM 733 C C . ASN A 1 95 ? 12.109 7.521 -14.242 1.00 55.59 95 ASN A C 1
ATOM 735 O O . ASN A 1 95 ? 12.154 8.745 -14.134 1.00 55.59 95 ASN A O 1
ATOM 739 N N . ALA A 1 96 ? 11.754 6.741 -13.219 1.00 58.19 96 ALA A N 1
ATOM 740 C CA . ALA A 1 96 ? 11.415 7.234 -11.894 1.00 58.19 96 ALA A CA 1
ATOM 741 C C . ALA A 1 96 ? 12.384 6.676 -10.848 1.00 58.19 96 ALA A C 1
ATOM 743 O O . ALA A 1 96 ? 12.624 5.470 -10.775 1.00 58.19 96 ALA A O 1
ATOM 744 N N . SER A 1 97 ? 12.917 7.562 -10.006 1.00 58.88 97 SER A N 1
ATOM 745 C CA . SER A 1 97 ? 13.680 7.146 -8.832 1.00 58.88 97 SER A CA 1
ATOM 746 C C . SER A 1 97 ? 12.765 6.409 -7.844 1.00 58.88 97 SER A C 1
ATOM 748 O O . SER A 1 97 ? 11.604 6.802 -7.675 1.00 58.88 97 SER A O 1
ATOM 750 N N . PRO A 1 98 ? 13.258 5.347 -7.176 1.00 62.31 98 PRO A N 1
ATOM 751 C CA . PRO A 1 98 ? 12.464 4.605 -6.209 1.00 62.31 98 PRO A CA 1
ATOM 752 C C . PRO A 1 98 ? 11.933 5.543 -5.125 1.00 62.31 98 PRO A C 1
ATOM 754 O O . PRO A 1 98 ? 12.624 6.446 -4.641 1.00 62.31 98 PRO A O 1
ATOM 757 N N . VAL A 1 99 ? 10.670 5.340 -4.755 1.00 62.81 99 VAL A N 1
ATOM 758 C CA . VAL A 1 99 ? 9.992 6.179 -3.772 1.00 62.81 99 VAL A CA 1
ATOM 759 C C . VAL A 1 99 ? 10.651 5.998 -2.406 1.00 62.81 99 VAL A C 1
ATOM 761 O O . VAL A 1 99 ? 10.506 4.969 -1.752 1.00 62.81 99 VAL A O 1
ATOM 764 N N . THR A 1 100 ? 11.384 7.017 -1.967 1.00 66.62 100 THR A N 1
ATOM 765 C CA . THR A 1 100 ? 11.975 7.087 -0.631 1.00 66.62 100 THR A CA 1
ATOM 766 C C . THR A 1 100 ? 11.074 7.881 0.315 1.00 66.62 100 THR A C 1
ATOM 768 O O . THR A 1 100 ? 10.668 9.003 0.004 1.00 66.62 100 THR A O 1
ATOM 771 N N . GLY A 1 101 ? 10.775 7.303 1.482 1.00 79.69 101 GLY A N 1
ATOM 772 C CA . GLY A 1 101 ? 10.033 7.957 2.567 1.00 79.69 101 GLY A CA 1
ATOM 773 C C . GLY A 1 101 ? 8.580 7.503 2.723 1.00 79.69 101 GLY A C 1
ATOM 774 O O . GLY A 1 101 ? 8.188 6.435 2.259 1.00 79.69 101 GLY A O 1
ATOM 775 N N . PHE A 1 102 ? 7.795 8.308 3.440 1.00 84.38 102 PHE A N 1
ATOM 776 C CA . PHE A 1 102 ? 6.367 8.064 3.635 1.00 84.38 102 PHE A CA 1
ATOM 777 C C . PHE A 1 102 ? 5.583 8.336 2.354 1.00 84.38 102 PHE A C 1
ATOM 779 O O . PHE A 1 102 ? 5.893 9.252 1.594 1.00 84.38 102 PHE A O 1
ATOM 786 N N . MET A 1 103 ? 4.554 7.524 2.145 1.00 88.31 103 MET A N 1
ATOM 787 C CA . MET A 1 103 ? 3.764 7.485 0.925 1.00 88.31 103 MET A CA 1
ATOM 788 C C . MET A 1 103 ? 2.290 7.762 1.213 1.00 88.31 103 MET A C 1
ATOM 790 O O . MET A 1 103 ? 1.823 7.795 2.358 1.00 88.31 103 MET A O 1
ATOM 794 N N . VAL A 1 104 ? 1.556 7.938 0.125 1.00 89.19 104 VAL A N 1
ATOM 795 C CA . VAL A 1 104 ? 0.105 8.037 0.077 1.00 89.19 104 VAL A CA 1
ATOM 796 C C . VAL A 1 104 ? -0.419 6.808 -0.654 1.00 89.19 104 VAL A C 1
ATOM 798 O O . VAL A 1 104 ? 0.163 6.385 -1.649 1.00 89.19 104 VAL A O 1
ATOM 801 N N . ALA A 1 105 ? -1.520 6.234 -0.184 1.00 89.00 105 ALA A N 1
ATOM 802 C CA . ALA A 1 105 ? -2.178 5.127 -0.853 1.00 89.00 105 ALA A CA 1
ATOM 803 C C . ALA A 1 105 ? -3.643 5.434 -1.177 1.00 89.00 105 ALA A C 1
ATOM 805 O O . ALA A 1 105 ? -4.346 6.094 -0.417 1.00 89.00 105 ALA A O 1
ATOM 806 N N . TYR A 1 106 ? -4.110 4.905 -2.301 1.00 88.88 106 TYR A N 1
ATOM 807 C CA . TYR A 1 106 ? -5.507 4.897 -2.710 1.00 88.88 106 TYR A CA 1
ATOM 808 C C . TYR A 1 106 ? -5.992 3.453 -2.715 1.00 88.88 106 TYR A C 1
ATOM 810 O O . TYR A 1 106 ? -5.540 2.645 -3.525 1.00 88.88 106 TYR A O 1
ATOM 818 N N . VAL A 1 107 ? -6.901 3.120 -1.805 1.00 89.25 107 VAL A N 1
ATOM 819 C CA . VAL A 1 107 ? -7.468 1.775 -1.674 1.00 89.25 107 VAL A CA 1
ATOM 820 C C . VAL A 1 107 ? -8.839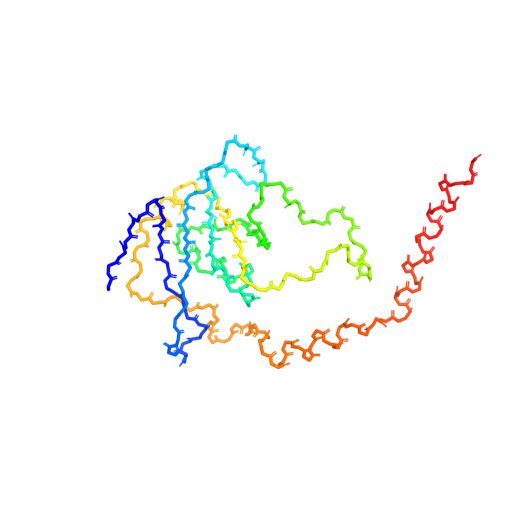 1.769 -2.338 1.00 89.25 107 VAL A C 1
ATOM 822 O O . VAL A 1 107 ? -9.766 2.412 -1.850 1.00 89.25 107 VAL A O 1
ATOM 825 N N . VAL A 1 108 ? -8.974 1.062 -3.457 1.00 89.31 108 VAL A N 1
ATOM 826 C CA . VAL A 1 108 ? -10.226 0.965 -4.215 1.00 89.31 108 VAL A CA 1
ATOM 827 C C . VAL A 1 108 ? -10.987 -0.278 -3.769 1.00 89.31 108 VAL A C 1
ATOM 829 O O . VAL A 1 108 ? -10.515 -1.406 -3.931 1.00 89.31 108 VAL A O 1
ATOM 832 N N . PHE A 1 109 ? -12.183 -0.081 -3.226 1.00 89.62 109 PHE A N 1
ATOM 833 C CA . PHE A 1 109 ? -13.083 -1.156 -2.826 1.00 89.62 109 PHE A CA 1
ATOM 834 C C . PHE A 1 109 ? -14.046 -1.547 -3.944 1.00 89.62 109 PHE A C 1
ATOM 836 O O . PHE A 1 109 ? -14.397 -0.750 -4.810 1.00 89.62 109 PHE A O 1
ATOM 843 N N . LEU A 1 110 ? -14.551 -2.778 -3.870 1.00 88.94 110 LEU A N 1
ATOM 844 C CA . LEU A 1 110 ? -15.578 -3.261 -4.791 1.00 88.94 110 LEU A CA 1
ATOM 845 C C . LEU A 1 110 ? -16.929 -2.557 -4.571 1.00 88.94 110 LEU A C 1
ATOM 847 O O . LEU A 1 110 ? -17.655 -2.279 -5.522 1.00 88.94 110 LEU A O 1
ATOM 851 N N . LYS A 1 111 ? -17.277 -2.288 -3.306 1.00 89.38 111 LYS A N 1
ATOM 852 C CA . LYS A 1 111 ? -18.562 -1.702 -2.892 1.00 89.38 111 LYS A CA 1
ATOM 853 C C . LYS A 1 111 ? -18.341 -0.402 -2.122 1.00 89.38 111 LYS A C 1
ATOM 855 O O . LYS A 1 111 ? -17.500 -0.375 -1.226 1.00 89.38 111 LYS A O 1
ATOM 860 N N . GLU A 1 112 ? -19.178 0.602 -2.375 1.00 87.88 112 GLU A N 1
ATOM 861 C CA . GLU A 1 112 ? -19.171 1.910 -1.686 1.00 87.88 112 GLU A CA 1
ATOM 862 C C . GLU A 1 112 ? -19.436 1.785 -0.180 1.00 87.88 112 GLU A C 1
ATOM 864 O O . GLU A 1 112 ? -18.832 2.483 0.631 1.00 87.88 112 GLU A O 1
ATOM 869 N N . ASN A 1 113 ? -20.262 0.813 0.227 1.00 87.56 113 ASN A N 1
ATOM 870 C CA . ASN A 1 113 ? -20.497 0.522 1.646 1.00 87.56 113 ASN A CA 1
ATOM 871 C C . ASN A 1 113 ? -19.205 0.169 2.399 1.00 87.56 113 ASN A C 1
ATOM 873 O O . ASN A 1 113 ? -19.122 0.408 3.599 1.00 87.56 113 ASN A O 1
ATOM 877 N N . SER A 1 114 ? -18.188 -0.359 1.711 1.00 87.62 114 SER A N 1
ATOM 878 C CA . SER A 1 114 ? -16.895 -0.676 2.330 1.00 87.62 114 SER A CA 1
ATOM 879 C C . SER A 1 114 ? -16.157 0.591 2.766 1.00 87.62 114 SER A C 1
ATOM 881 O O . SER A 1 114 ? -15.521 0.583 3.811 1.00 87.62 114 SER A O 1
ATOM 883 N N . VAL A 1 115 ? -16.294 1.695 2.019 1.00 85.88 115 VAL A N 1
ATOM 884 C CA . VAL A 1 115 ? -15.703 2.996 2.378 1.00 85.88 115 VAL A CA 1
ATOM 885 C C . VAL A 1 115 ? -16.379 3.548 3.627 1.00 85.88 115 VAL A C 1
ATOM 887 O O . VAL A 1 115 ? -15.697 3.951 4.562 1.00 85.88 115 VAL A O 1
ATOM 890 N N . LYS A 1 116 ? -17.714 3.478 3.694 1.00 86.44 116 LYS A N 1
ATOM 891 C CA . LYS A 1 116 ? -18.480 3.895 4.881 1.00 86.44 116 LYS A CA 1
ATOM 892 C C . LYS A 1 116 ? -18.160 3.065 6.125 1.00 86.44 116 LYS A C 1
ATOM 894 O O . LYS A 1 116 ? -18.233 3.607 7.217 1.00 86.44 116 LYS A O 1
ATOM 899 N N . ARG A 1 117 ? -17.832 1.777 5.948 1.00 86.38 117 ARG A N 1
ATOM 900 C CA . ARG A 1 117 ? -17.361 0.870 7.013 1.00 86.38 117 ARG A CA 1
ATOM 901 C C . ARG A 1 117 ? -15.888 1.062 7.373 1.00 86.38 117 ARG A C 1
ATOM 903 O O . ARG A 1 117 ? -15.492 0.628 8.447 1.00 86.38 117 ARG A O 1
ATOM 910 N N . ALA A 1 118 ? -15.081 1.619 6.468 1.00 85.12 118 ALA A N 1
ATOM 911 C CA . ALA A 1 118 ? -13.680 1.949 6.714 1.00 85.12 118 ALA A CA 1
ATOM 912 C C . ALA A 1 118 ? -13.542 3.281 7.463 1.00 85.12 118 ALA A C 1
ATOM 914 O O . ALA A 1 118 ? -12.876 3.341 8.489 1.00 85.12 118 ALA A O 1
ATOM 915 N N . LEU A 1 119 ? -14.255 4.330 7.032 1.00 84.50 119 LEU A N 1
ATOM 916 C CA . LEU A 1 119 ? -14.735 5.368 7.961 1.00 84.50 119 LEU A CA 1
ATOM 917 C C . LEU A 1 119 ? -15.593 4.662 9.029 1.00 84.50 119 LEU A C 1
ATOM 919 O O . LEU A 1 119 ? -15.924 3.526 8.830 1.00 84.50 119 LEU A O 1
ATOM 923 N N . ALA A 1 120 ? -15.995 5.196 10.163 1.00 84.19 120 ALA A N 1
ATOM 924 C CA . ALA A 1 120 ? -16.665 4.412 11.229 1.00 84.19 120 ALA A CA 1
ATOM 925 C C . ALA A 1 120 ? -15.868 3.216 11.814 1.00 84.19 120 ALA A C 1
ATOM 927 O O . ALA A 1 120 ? -16.234 2.742 12.888 1.00 84.19 120 ALA A O 1
ATOM 928 N N . LEU A 1 121 ? -14.767 2.758 11.202 1.00 77.00 121 LEU A N 1
ATOM 929 C CA . LEU A 1 121 ? -13.856 1.789 11.797 1.00 77.00 121 LEU A CA 1
ATOM 930 C C . LEU A 1 121 ? -13.085 2.457 12.944 1.00 77.00 121 LEU A C 1
ATOM 932 O O . LEU A 1 121 ? -12.020 3.038 12.753 1.00 77.00 121 LEU A O 1
ATOM 936 N N . SER A 1 122 ? -13.615 2.350 14.156 1.00 66.31 122 SER A N 1
ATOM 937 C CA . SER A 1 122 ? -12.901 2.702 15.380 1.00 66.31 122 SER A CA 1
ATOM 938 C C . SER A 1 122 ? -12.203 1.458 15.920 1.00 66.31 122 SER A C 1
ATOM 940 O O . SER A 1 122 ? -12.827 0.640 16.598 1.00 66.31 122 SER A O 1
ATOM 942 N N . VAL A 1 123 ? -10.922 1.278 15.595 1.00 67.88 123 VAL A N 1
ATOM 943 C CA . VAL A 1 123 ? -10.156 0.141 16.123 1.00 67.88 123 VAL A CA 1
ATOM 944 C C . VAL A 1 123 ? -9.479 0.544 17.428 1.00 67.88 123 VAL 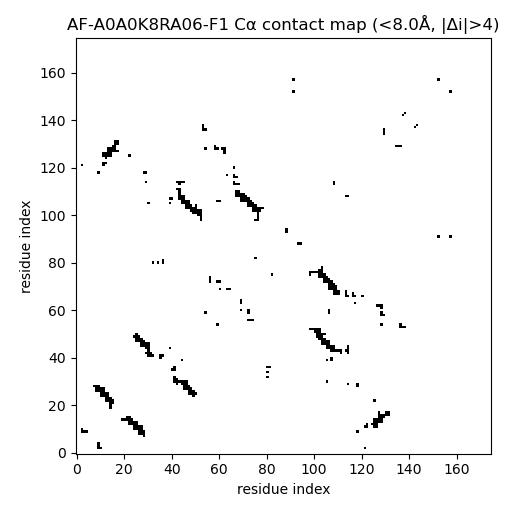A C 1
ATOM 946 O O . VAL A 1 123 ? -8.655 1.457 17.452 1.00 67.88 123 VAL A O 1
ATOM 949 N N . THR A 1 124 ? -9.845 -0.139 18.512 1.00 64.44 124 THR A N 1
ATOM 950 C CA . THR A 1 124 ? -9.229 0.034 19.837 1.00 64.44 124 THR A CA 1
ATOM 951 C C . THR A 1 124 ? -7.826 -0.575 19.890 1.00 64.44 124 THR A C 1
ATOM 953 O O . THR A 1 124 ? -6.964 -0.059 20.598 1.00 64.44 124 THR A O 1
ATOM 956 N N . GLU A 1 125 ? -7.581 -1.633 19.111 1.00 73.94 125 GLU A N 1
ATOM 957 C CA . GLU A 1 125 ? -6.308 -2.357 19.062 1.00 73.94 125 GLU A CA 1
ATOM 958 C C . GLU A 1 125 ? -5.539 -2.110 17.749 1.00 73.94 125 GLU A C 1
ATOM 960 O O . GLU A 1 125 ? -6.144 -2.045 16.676 1.00 73.94 125 GLU A O 1
ATOM 965 N N . PRO A 1 126 ? -4.202 -1.973 17.782 1.00 81.88 126 PRO A N 1
ATOM 966 C CA . PRO A 1 126 ? -3.409 -1.802 16.569 1.00 81.88 126 PRO A CA 1
ATOM 967 C C . PRO A 1 126 ? -3.480 -3.016 15.635 1.00 81.88 126 PRO A C 1
ATOM 969 O O . PRO A 1 126 ? -3.340 -4.156 16.072 1.00 81.88 126 PRO A O 1
ATOM 972 N N . ARG A 1 127 ? -3.631 -2.783 14.326 1.00 84.31 127 ARG A N 1
ATOM 973 C CA . ARG A 1 127 ? -3.607 -3.864 13.326 1.00 84.31 127 ARG A CA 1
ATOM 974 C C . ARG A 1 127 ? -2.181 -4.240 12.939 1.00 84.31 127 ARG A C 1
ATOM 976 O O . ARG A 1 127 ? -1.371 -3.372 12.628 1.00 84.31 127 ARG A O 1
ATOM 983 N N . VAL A 1 128 ? -1.898 -5.536 12.878 1.00 85.31 128 VAL A N 1
ATOM 984 C CA . VAL A 1 128 ? -0.576 -6.045 12.493 1.00 85.31 128 VAL A CA 1
ATOM 985 C C . VAL A 1 128 ? -0.416 -6.025 10.969 1.00 85.31 128 VAL A C 1
ATOM 987 O O . VAL A 1 128 ? -1.250 -6.567 10.241 1.00 85.31 128 VAL A O 1
ATOM 990 N N . LEU A 1 129 ? 0.663 -5.412 10.474 1.00 82.81 129 LEU A N 1
ATOM 991 C CA . LEU A 1 129 ? 0.980 -5.346 9.042 1.00 82.81 129 LEU A CA 1
ATOM 992 C C . LEU A 1 129 ? 1.555 -6.670 8.516 1.00 82.81 129 LEU A C 1
ATOM 994 O O . LEU A 1 129 ? 1.144 -7.137 7.447 1.00 82.81 129 LEU A O 1
ATOM 998 N N . PHE A 1 130 ? 2.463 -7.280 9.283 1.00 81.88 130 PHE A N 1
ATOM 999 C CA . PHE A 1 130 ? 3.138 -8.539 8.965 1.00 81.88 130 PHE A CA 1
ATOM 1000 C C . PHE A 1 130 ? 2.866 -9.574 10.065 1.00 81.88 130 PHE A C 1
ATOM 1002 O O . PHE A 1 130 ? 3.620 -9.651 11.035 1.00 81.88 130 PHE A O 1
ATOM 1009 N N . PRO A 1 131 ? 1.766 -10.344 9.961 1.00 79.19 131 PRO A N 1
ATOM 1010 C CA . PRO A 1 131 ? 1.530 -11.466 10.862 1.00 79.19 131 PRO A CA 1
ATOM 1011 C C . PRO A 1 131 ? 2.551 -12.587 10.614 1.00 79.19 131 PRO A C 1
ATOM 1013 O O . PRO A 1 131 ? 3.086 -12.707 9.506 1.00 79.19 131 PRO A O 1
ATOM 1016 N N . GLU A 1 132 ? 2.797 -13.413 11.635 1.00 70.12 132 GLU A N 1
ATOM 1017 C CA . GLU A 1 132 ? 3.731 -14.543 11.557 1.00 70.12 132 GLU A CA 1
ATOM 1018 C C . GLU A 1 132 ? 3.399 -15.458 10.367 1.00 70.12 132 GLU A C 1
ATOM 1020 O O . GLU A 1 132 ? 2.250 -15.843 10.156 1.00 70.12 132 GLU A O 1
ATOM 1025 N N . GLY A 1 133 ? 4.406 -15.755 9.541 1.00 64.44 133 GLY A N 1
ATOM 1026 C CA . GLY A 1 133 ? 4.252 -16.563 8.325 1.00 64.44 133 GLY A CA 1
ATOM 1027 C C . GLY A 1 133 ? 3.909 -15.783 7.050 1.00 64.44 133 GLY A C 1
ATOM 1028 O O . GLY A 1 133 ? 3.933 -16.361 5.965 1.00 64.44 133 GLY A O 1
ATOM 1029 N N . SER A 1 134 ? 3.649 -14.472 7.127 1.00 65.56 134 SER A N 1
ATOM 1030 C CA . SER A 1 134 ? 3.691 -13.628 5.922 1.00 65.56 134 SER A CA 1
ATOM 1031 C C . SER A 1 134 ? 5.139 -13.476 5.454 1.00 65.56 134 SER A C 1
ATOM 1033 O O . SER A 1 134 ? 6.029 -13.454 6.308 1.00 65.56 134 SER A O 1
ATOM 1035 N N . PRO A 1 135 ? 5.411 -13.310 4.143 1.00 63.22 135 PRO A N 1
ATOM 1036 C CA . PRO A 1 135 ? 6.720 -12.851 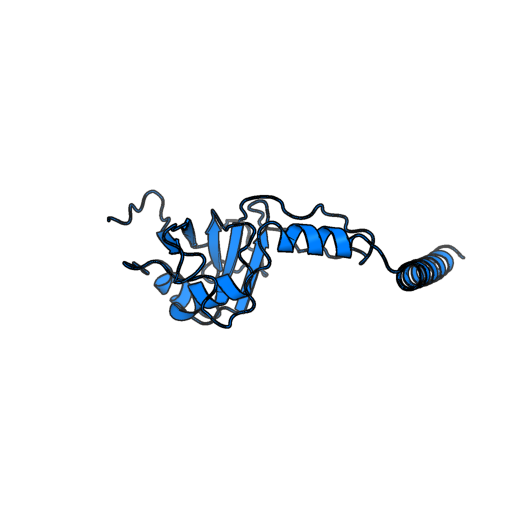3.705 1.00 63.22 135 PRO A CA 1
ATOM 1037 C C . PRO A 1 135 ? 6.971 -11.513 4.399 1.00 63.22 135 PRO A C 1
ATOM 1039 O O . PRO A 1 135 ? 6.347 -10.500 4.076 1.00 63.22 135 PRO A O 1
ATOM 1042 N N . ALA A 1 136 ? 7.799 -11.538 5.444 1.00 60.66 136 ALA A N 1
ATOM 1043 C CA . ALA A 1 136 ? 8.142 -10.340 6.179 1.00 60.66 136 ALA A CA 1
ATOM 1044 C C . ALA A 1 136 ? 8.718 -9.364 5.158 1.00 60.66 136 ALA A C 1
ATOM 1046 O O . ALA A 1 136 ? 9.569 -9.752 4.349 1.00 60.66 136 ALA A O 1
ATOM 1047 N N . ALA A 1 137 ? 8.236 -8.117 5.151 1.00 63.25 137 ALA A N 1
ATOM 1048 C CA . ALA A 1 137 ? 8.868 -7.113 4.315 1.00 63.25 137 ALA A CA 1
ATOM 1049 C C . ALA A 1 137 ? 10.362 -7.128 4.634 1.00 63.25 137 ALA A C 1
ATOM 1051 O O . ALA A 1 137 ? 10.759 -7.010 5.796 1.00 63.25 137 ALA A O 1
ATOM 1052 N N . SER A 1 138 ? 11.188 -7.306 3.602 1.00 67.19 138 SER A N 1
ATOM 1053 C CA . SER A 1 138 ? 12.621 -7.101 3.740 1.00 67.19 138 SER A CA 1
ATOM 1054 C C . SER A 1 138 ? 12.791 -5.632 4.117 1.00 67.19 138 SER A C 1
ATOM 1056 O O . SER A 1 138 ? 12.534 -4.737 3.311 1.00 67.19 138 SER A O 1
ATOM 1058 N N . VAL A 1 139 ? 13.104 -5.384 5.387 1.00 76.88 139 VAL A N 1
ATOM 1059 C CA . VAL A 1 139 ? 13.306 -4.055 5.970 1.00 76.88 139 VAL A CA 1
ATOM 1060 C C . VAL A 1 139 ? 14.727 -3.940 6.505 1.00 76.88 139 VAL A C 1
ATOM 1062 O O . VAL A 1 139 ? 15.430 -4.936 6.678 1.00 76.88 139 VAL A O 1
ATOM 1065 N N . GLY A 1 140 ? 15.170 -2.707 6.752 1.00 79.69 140 GLY A N 1
ATOM 1066 C CA . GLY A 1 140 ? 16.500 -2.448 7.298 1.00 79.69 140 GLY A CA 1
ATOM 1067 C C . GLY A 1 140 ? 17.610 -2.996 6.402 1.00 79.69 140 GLY A C 1
ATOM 1068 O O . GLY A 1 140 ? 17.530 -2.901 5.180 1.00 79.69 140 GLY A O 1
ATOM 1069 N N . LEU A 1 141 ? 18.651 -3.568 7.008 1.00 81.81 141 LEU A N 1
ATOM 1070 C CA . LEU A 1 141 ? 19.856 -4.009 6.300 1.00 81.81 141 LEU A CA 1
ATOM 1071 C C . LEU A 1 141 ? 19.564 -5.037 5.200 1.00 81.81 141 LEU A C 1
ATOM 1073 O O . LEU A 1 141 ? 20.096 -4.914 4.102 1.00 81.81 141 LEU A O 1
ATOM 1077 N N . ALA A 1 142 ? 18.680 -6.004 5.462 1.00 83.25 142 ALA A N 1
ATOM 1078 C CA . ALA A 1 142 ? 18.313 -7.026 4.482 1.00 83.25 142 ALA A CA 1
ATOM 1079 C C . ALA A 1 142 ? 17.727 -6.404 3.205 1.00 83.25 142 ALA A C 1
ATOM 1081 O O . ALA A 1 142 ? 18.086 -6.814 2.099 1.00 83.25 142 ALA A O 1
ATOM 1082 N N . LYS A 1 143 ? 16.902 -5.359 3.364 1.00 83.94 143 LYS A N 1
ATOM 1083 C CA . LYS A 1 143 ? 16.356 -4.588 2.245 1.00 83.94 143 LYS A CA 1
ATOM 1084 C C . LYS A 1 143 ? 17.472 -3.978 1.413 1.00 83.94 143 LYS A C 1
ATOM 1086 O O . LYS A 1 143 ? 17.547 -4.223 0.215 1.00 83.94 143 LYS A O 1
ATOM 1091 N N . TRP A 1 144 ? 18.349 -3.214 2.062 1.00 82.06 144 TRP A N 1
ATOM 1092 C CA . TRP A 1 144 ? 19.429 -2.494 1.392 1.00 82.06 144 TRP A CA 1
ATOM 1093 C C . TRP A 1 144 ? 20.408 -3.446 0.707 1.00 82.06 144 TRP A C 1
ATOM 1095 O O . TRP A 1 144 ? 20.855 -3.169 -0.401 1.00 82.06 144 TRP A O 1
ATOM 1105 N N . CYS A 1 145 ? 20.706 -4.597 1.317 1.00 84.81 145 CYS A N 1
ATOM 1106 C CA . CYS A 1 145 ? 21.525 -5.631 0.693 1.00 84.81 145 CYS A CA 1
ATOM 1107 C C . CYS A 1 145 ? 20.866 -6.194 -0.572 1.00 84.81 145 CYS A C 1
ATOM 1109 O O . CYS A 1 145 ? 21.552 -6.389 -1.573 1.00 84.81 145 CYS A O 1
ATOM 1111 N N . ASN A 1 146 ? 19.557 -6.447 -0.544 1.00 83.56 146 ASN A N 1
ATOM 1112 C CA . ASN A 1 146 ? 18.827 -6.941 -1.710 1.00 83.56 146 ASN A CA 1
ATOM 1113 C C . ASN A 1 146 ? 18.718 -5.881 -2.812 1.00 83.56 146 ASN A C 1
ATOM 1115 O O . ASN A 1 146 ? 18.977 -6.200 -3.967 1.00 83.56 146 ASN A O 1
ATOM 1119 N N . GLU A 1 147 ? 18.416 -4.628 -2.464 1.00 81.06 147 GLU A N 1
ATOM 1120 C CA . GLU A 1 147 ? 18.396 -3.505 -3.412 1.00 81.06 147 GLU A CA 1
ATOM 1121 C C . GLU A 1 147 ? 19.779 -3.246 -4.016 1.00 81.06 147 GLU A C 1
ATOM 1123 O O . GLU A 1 147 ? 19.900 -2.942 -5.196 1.00 81.06 147 GLU A O 1
ATOM 1128 N N . TYR A 1 148 ? 20.849 -3.393 -3.236 1.00 82.75 148 TYR A N 1
ATOM 1129 C CA . TYR A 1 148 ? 22.204 -3.290 -3.765 1.00 82.75 148 TYR A CA 1
ATOM 1130 C C . TYR A 1 148 ? 22.510 -4.430 -4.741 1.00 82.75 148 TYR A C 1
ATOM 1132 O O . TYR A 1 148 ? 23.041 -4.187 -5.821 1.00 82.75 148 TYR A O 1
ATOM 1140 N N . LYS A 1 149 ? 22.129 -5.667 -4.400 1.00 84.50 149 LYS A N 1
ATOM 1141 C CA . LYS A 1 149 ? 22.313 -6.828 -5.278 1.00 84.50 149 LYS A CA 1
ATOM 1142 C C . LYS A 1 149 ? 21.508 -6.717 -6.574 1.00 84.50 149 LYS A C 1
ATOM 1144 O O . LYS A 1 149 ? 22.015 -7.091 -7.624 1.00 84.50 149 LYS A O 1
ATOM 1149 N N . SER A 1 150 ? 20.288 -6.181 -6.527 1.00 79.00 150 SER A N 1
ATOM 1150 C CA . SER A 1 150 ? 19.442 -6.026 -7.717 1.00 79.00 150 SER A CA 1
ATOM 1151 C C . SER A 1 150 ? 19.927 -4.938 -8.677 1.00 79.00 150 SER A C 1
ATOM 1153 O O . SER A 1 150 ? 19.499 -4.913 -9.827 1.00 79.00 150 SER A O 1
ATOM 1155 N N . ARG A 1 151 ? 20.846 -4.062 -8.246 1.00 74.75 151 ARG A N 1
ATOM 1156 C CA . ARG A 1 151 ? 21.521 -3.111 -9.142 1.00 74.75 151 ARG A CA 1
ATOM 1157 C C . ARG A 1 151 ? 22.521 -3.781 -10.076 1.00 74.75 151 ARG A C 1
ATOM 1159 O O . ARG A 1 151 ? 22.892 -3.168 -11.075 1.00 74.75 151 ARG A O 1
ATOM 1166 N N . PHE A 1 152 ? 22.972 -4.996 -9.769 1.00 78.94 152 PHE A N 1
ATOM 1167 C CA . PHE A 1 152 ? 23.795 -5.754 -10.700 1.00 78.94 152 PHE A CA 1
ATOM 1168 C C . PHE A 1 152 ? 22.900 -6.297 -11.810 1.00 78.94 152 PHE A C 1
ATOM 1170 O O . PHE A 1 152 ? 22.155 -7.259 -11.637 1.00 78.94 152 PHE A O 1
ATOM 1177 N N . VAL A 1 153 ? 22.957 -5.621 -12.951 1.00 76.62 153 VAL A N 1
ATOM 1178 C CA . VAL A 1 153 ? 22.221 -5.993 -14.152 1.00 76.62 153 VAL A CA 1
ATOM 1179 C C . VAL A 1 153 ? 22.868 -7.223 -14.784 1.00 76.62 153 VAL A C 1
ATOM 1181 O O . VAL A 1 153 ? 24.089 -7.285 -14.924 1.00 76.62 153 VAL A O 1
ATOM 1184 N N . ASN A 1 154 ? 22.048 -8.192 -15.200 1.00 79.94 154 ASN A N 1
ATOM 1185 C CA . ASN A 1 154 ? 22.523 -9.273 -16.054 1.00 79.94 154 ASN A CA 1
ATOM 1186 C C . ASN A 1 154 ? 22.843 -8.695 -17.442 1.00 79.94 154 ASN A C 1
ATOM 1188 O O . ASN A 1 154 ? 21.945 -8.259 -18.165 1.00 79.94 154 ASN A O 1
ATOM 1192 N N . THR A 1 155 ? 24.126 -8.697 -17.797 1.00 81.25 155 THR A N 1
ATOM 1193 C CA . THR A 1 155 ? 24.648 -8.141 -19.050 1.00 81.25 155 THR A CA 1
ATOM 1194 C C . THR A 1 155 ? 24.022 -8.784 -20.286 1.00 81.25 155 THR A C 1
ATOM 1196 O O . THR A 1 155 ? 23.737 -8.084 -21.253 1.00 81.25 155 THR A O 1
ATOM 1199 N N . GLU A 1 156 ? 23.729 -10.086 -20.249 1.00 84.19 156 GLU A N 1
ATOM 1200 C CA . GLU A 1 156 ? 23.109 -10.804 -21.368 1.00 84.19 156 GLU A CA 1
ATOM 1201 C C . GLU A 1 156 ? 21.646 -10.400 -21.572 1.00 84.19 156 GLU A C 1
ATOM 1203 O O . GLU A 1 156 ? 21.177 -10.280 -22.704 1.00 84.19 156 GLU A O 1
ATOM 1208 N N . ALA A 1 157 ? 20.910 -10.187 -20.477 1.00 83.38 157 ALA A N 1
ATOM 1209 C CA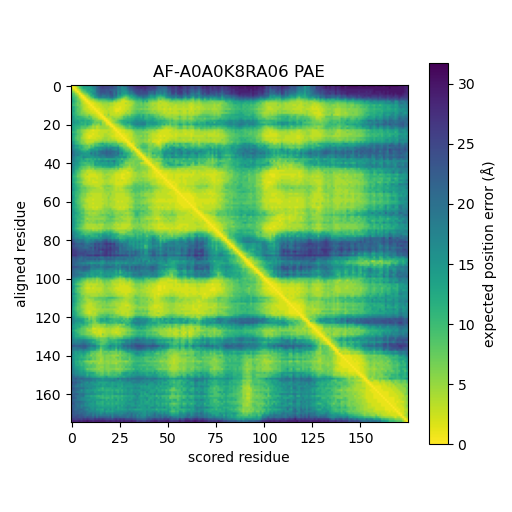 . ALA A 1 157 ? 19.520 -9.745 -20.541 1.00 83.38 157 ALA A CA 1
ATOM 1210 C C . ALA A 1 157 ? 19.420 -8.292 -21.030 1.00 83.38 157 ALA A C 1
ATOM 1212 O O . ALA A 1 157 ? 18.568 -7.985 -21.862 1.00 83.38 157 ALA A O 1
ATOM 1213 N N . LEU A 1 158 ? 20.330 -7.430 -20.564 1.00 85.00 158 LEU A N 1
ATOM 1214 C CA . LEU A 1 158 ? 20.420 -6.039 -21.002 1.00 85.00 158 LEU A CA 1
ATOM 1215 C C . LEU A 1 158 ? 20.723 -5.932 -22.498 1.00 85.00 158 LEU A C 1
ATOM 1217 O O . LEU A 1 158 ? 20.040 -5.190 -23.200 1.00 85.00 158 LEU A O 1
ATOM 1221 N N . GLN A 1 159 ? 21.707 -6.690 -22.994 1.00 86.44 159 GLN A N 1
ATOM 1222 C CA . GLN A 1 159 ? 22.083 -6.652 -24.408 1.00 86.44 159 GLN A CA 1
ATOM 1223 C C . GLN A 1 159 ? 20.901 -7.022 -25.311 1.00 86.44 159 GLN A C 1
ATOM 1225 O O . GLN A 1 159 ? 20.608 -6.305 -26.263 1.00 86.44 159 GLN A O 1
ATOM 1230 N N . LYS A 1 160 ? 20.157 -8.080 -24.962 1.00 87.75 160 LYS A N 1
ATOM 1231 C CA . LYS A 1 160 ? 18.965 -8.494 -25.718 1.00 87.75 160 LYS A CA 1
ATOM 1232 C C . LYS A 1 160 ? 17.894 -7.405 -25.771 1.00 87.75 160 LYS A C 1
ATOM 1234 O O . LYS A 1 160 ? 17.273 -7.225 -26.815 1.00 87.75 160 LYS A O 1
ATOM 1239 N N . GLU A 1 161 ? 17.659 -6.690 -24.669 1.00 85.38 161 GLU A N 1
ATOM 1240 C CA . GLU A 1 161 ? 16.682 -5.593 -24.650 1.00 85.38 161 GLU A CA 1
ATOM 1241 C C . GLU A 1 161 ? 17.125 -4.431 -25.554 1.00 85.38 161 GLU A C 1
ATOM 1243 O O . GLU A 1 161 ? 16.307 -3.899 -26.308 1.00 85.38 161 GLU A O 1
ATOM 1248 N N . VAL A 1 162 ? 18.421 -4.095 -25.549 1.00 87.06 162 VAL A N 1
ATOM 1249 C CA . VAL A 1 162 ? 19.002 -3.077 -26.440 1.00 87.06 162 VAL A CA 1
ATOM 1250 C C . VAL A 1 162 ? 18.896 -3.494 -27.906 1.00 87.06 162 VAL A C 1
ATOM 1252 O O . VAL A 1 162 ? 18.439 -2.697 -28.722 1.00 87.06 162 VAL A O 1
ATOM 1255 N N . ASP A 1 163 ? 19.247 -4.733 -28.247 1.00 89.19 163 ASP A N 1
ATOM 1256 C CA . ASP A 1 163 ? 19.202 -5.226 -29.630 1.00 89.19 163 ASP A CA 1
ATOM 1257 C C . ASP A 1 163 ? 17.772 -5.189 -30.194 1.00 89.19 163 ASP A C 1
ATOM 1259 O O . ASP A 1 163 ? 17.547 -4.761 -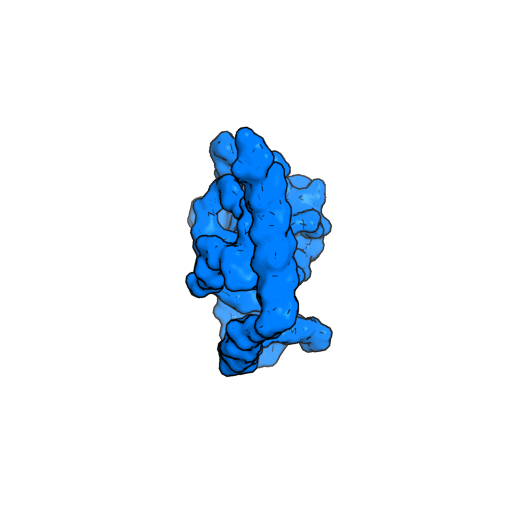31.329 1.00 89.19 163 ASP A O 1
ATOM 1263 N N . VAL A 1 164 ? 16.779 -5.578 -29.384 1.00 89.31 164 VAL A N 1
ATOM 1264 C CA . VAL A 1 164 ? 15.355 -5.497 -29.748 1.00 89.31 164 VAL A CA 1
ATOM 1265 C C . VAL A 1 164 ? 14.919 -4.047 -29.950 1.00 89.31 164 VAL A C 1
ATOM 1267 O O . VAL A 1 164 ? 14.208 -3.748 -30.915 1.00 89.31 164 VAL A O 1
ATOM 1270 N N . PHE A 1 165 ? 15.340 -3.142 -29.062 1.00 86.88 165 PHE A N 1
ATOM 1271 C CA . PHE A 1 165 ? 15.030 -1.721 -29.177 1.00 86.88 165 PHE A CA 1
ATOM 1272 C C . PHE A 1 165 ? 15.638 -1.110 -30.448 1.00 86.88 165 PHE A C 1
ATOM 1274 O O . PHE A 1 165 ? 14.918 -0.455 -31.204 1.00 86.88 165 PHE A O 1
ATOM 1281 N N . MET A 1 166 ? 16.918 -1.378 -30.727 1.00 89.12 166 MET A N 1
ATOM 1282 C CA . MET A 1 166 ? 17.618 -0.889 -31.920 1.00 89.12 166 MET A CA 1
ATOM 1283 C C . MET A 1 166 ? 16.982 -1.427 -33.204 1.00 89.12 166 MET A C 1
ATOM 1285 O O . MET A 1 166 ? 16.653 -0.648 -34.093 1.00 89.12 166 MET A O 1
ATOM 1289 N N . ALA A 1 167 ? 16.665 -2.725 -33.268 1.00 89.06 167 ALA A N 1
ATOM 1290 C CA . ALA A 1 167 ? 15.983 -3.307 -34.425 1.00 89.06 167 ALA A CA 1
ATOM 1291 C C . ALA A 1 167 ? 14.585 -2.701 -34.668 1.00 89.06 167 ALA A C 1
ATOM 1293 O O . ALA A 1 167 ? 14.142 -2.578 -35.814 1.00 89.06 167 ALA A O 1
ATOM 1294 N N . ALA A 1 168 ? 13.860 -2.334 -33.605 1.00 87.50 168 ALA A N 1
ATOM 1295 C CA . ALA A 1 168 ? 12.576 -1.646 -33.717 1.00 87.50 168 ALA A CA 1
ATOM 1296 C C . ALA A 1 168 ? 12.731 -0.174 -34.136 1.00 87.50 168 ALA A C 1
ATOM 1298 O O . ALA A 1 168 ? 11.875 0.340 -34.858 1.00 87.50 168 ALA A O 1
ATOM 1299 N N . TYR A 1 169 ? 13.795 0.495 -33.691 1.00 88.19 169 TYR A N 1
ATOM 1300 C CA . TYR A 1 169 ? 14.123 1.873 -34.049 1.00 88.19 169 TYR A CA 1
ATOM 1301 C C . TYR A 1 169 ? 14.547 1.991 -35.518 1.00 88.19 169 TYR A C 1
ATOM 1303 O O . TYR A 1 169 ? 13.973 2.795 -36.253 1.00 88.19 169 TYR A O 1
ATOM 1311 N N . ASP A 1 170 ? 15.453 1.124 -35.976 1.00 89.50 170 ASP A N 1
ATOM 1312 C CA . ASP A 1 170 ? 15.932 1.093 -37.362 1.00 89.50 170 ASP A CA 1
ATOM 1313 C C . ASP A 1 170 ? 14.776 0.862 -38.343 1.00 89.50 170 ASP A C 1
ATOM 1315 O O . ASP A 1 170 ? 14.653 1.559 -39.348 1.00 89.50 170 ASP A O 1
ATOM 1319 N N . LYS A 1 171 ? 13.836 -0.032 -38.006 1.00 87.94 171 LYS A N 1
ATOM 1320 C CA . LYS A 1 171 ? 12.606 -0.240 -38.792 1.00 87.94 171 LYS A CA 1
ATOM 1321 C C . LYS A 1 171 ? 11.719 1.002 -38.895 1.00 87.9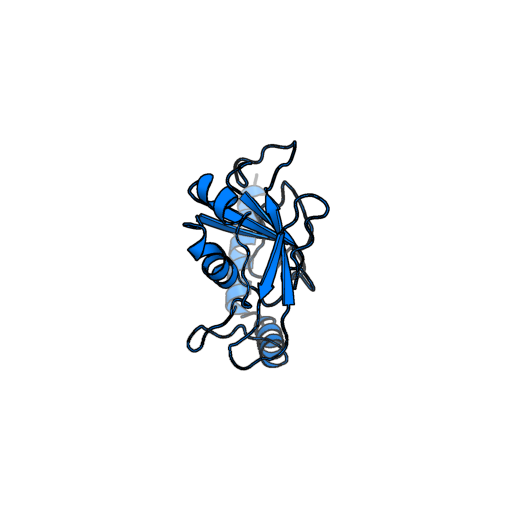4 171 LYS A C 1
ATOM 1323 O O . LYS A 1 171 ? 11.002 1.138 -39.879 1.00 87.94 171 LYS A O 1
ATOM 1328 N N . ARG A 1 172 ? 11.718 1.877 -37.885 1.00 83.81 172 ARG A N 1
ATOM 1329 C CA . ARG A 1 172 ? 10.916 3.115 -37.882 1.00 83.81 172 ARG A CA 1
ATOM 1330 C C . ARG A 1 172 ? 11.586 4.253 -38.647 1.00 83.81 172 ARG A C 1
ATOM 1332 O O . ARG A 1 172 ? 10.875 5.111 -39.154 1.00 83.81 172 ARG A O 1
ATOM 1339 N N . HIS A 1 173 ? 12.916 4.260 -38.721 1.00 78.75 173 HIS A N 1
ATOM 1340 C CA . HIS A 1 173 ? 13.700 5.325 -39.355 1.00 78.75 173 HIS A CA 1
ATOM 1341 C C . HIS A 1 173 ? 14.306 4.954 -40.719 1.00 78.75 173 HIS A C 1
ATOM 1343 O O . HIS A 1 173 ? 14.937 5.797 -41.342 1.00 78.75 173 HIS A O 1
ATOM 1349 N N . SER A 1 174 ? 14.086 3.732 -41.213 1.00 68.50 174 SER A N 1
ATOM 1350 C CA . SER A 1 174 ? 14.521 3.268 -42.543 1.00 68.50 174 SER A CA 1
ATOM 1351 C C . SER A 1 174 ? 13.551 3.644 -43.690 1.00 68.50 174 SER A C 1
ATOM 1353 O O . SER A 1 174 ? 13.460 2.914 -44.680 1.00 68.50 174 SER A O 1
ATOM 1355 N N . THR A 1 175 ? 12.823 4.761 -43.582 1.00 50.78 175 THR A N 1
ATOM 1356 C CA . THR A 1 175 ? 12.016 5.334 -44.686 1.00 50.78 175 THR A CA 1
ATOM 1357 C C . THR A 1 175 ? 12.458 6.762 -44.936 1.00 50.78 175 THR A C 1
ATOM 1359 O O . THR A 1 175 ? 12.534 7.146 -46.121 1.00 50.78 175 THR A O 1
#

Organism: Ixodes ricinus (NCBI:txid34613)

Foldseek 3Di:
DDQDDDPQKGWAWADAEPPDPDIDIKIKHFDDDPDADPVQHGLQKMKIWQAFPLFDFVLVQVVLPVLHHWDDKDKALDDDPDDDPDPDDDPLRGPDDPRPGIIMMITGHPDSSSNVSVRVPDDPDHHHSDYPPRPRRCDDPSVVVVVVVVNPDDPVVVVVVVVVVVVVVCVVPVD

Secondary structure (DSSP, 8-state):
-----SSS-EEEEEESSSS---EEEEEEEE---SS-BTTB-TTTEEEEEEE-TT--HHHHHHHHHTTS-EEEEEEESS--SS--S-TT--SS--SS----S-EEEEEEESSHHHHHHHTT---SSPEESS-TTS-----HHHHHHHHHHHTS--HHHHHHHHHHHHHHHHHHH--

Solvent-accessible surface area (backbone atoms only — not comparable to full-atom values): 10548 Å² total; per-residue (Å²): 133,85,86,76,66,71,90,70,38,46,69,46,49,27,18,61,30,90,85,51,88,62,71,46,64,34,39,32,30,78,34,78,64,94,73,84,41,90,92,55,45,68,60,26,21,34,35,34,34,66,36,54,72,74,66,47,63,65,35,52,44,58,74,46,36,85,39,32,64,60,73,48,64,48,77,36,69,61,94,60,92,78,76,67,85,67,92,78,57,49,97,86,58,62,86,62,80,81,80,79,57,63,24,27,35,40,42,29,37,75,45,47,69,22,46,61,44,50,46,90,52,80,67,92,64,65,46,60,57,39,52,94,89,49,87,64,67,68,55,70,68,63,28,54,54,48,57,56,54,67,68,63,69,57,64,70,62,50,50,53,54,50,53,53,49,49,58,56,48,51,68,71,69,76,120

Mean predicted aligned error: 10.72 Å

Radius of gyration: 19.98 Å; Cα contacts (8 Å, |Δi|>4): 238; chains: 1; bounding box: 45×34×68 Å

pLDDT: mean 77.26, std 12.98, range [32.44, 90.0]

Sequence (175 aa):
MATSSKGGFQTLPVTFSSETRSSHTLIFKEHNVREKDDLKPPSKTLFVVNVPPYCTEECLKRVFGDCGKVVKVWIQKTPSAAARPDAGTTTFFPNASPVTGFMVAYVVFLKENSVKRALALSVTEPRVLFPEGSPAASVGLAKWCNEYKSRFVNTEALQKEVDVFMAAYDKRHST

InterPro domains:
  IPR012677 Nucleotide-binding alpha-beta plait domain superfamily [G3DSA:3.30.70.330] (16-126)
  IPR034890 Rrp7A, RNA recognition motif [cd12294] (44-148)
  IPR035979 RNA-binding domain superfamily [SSF54928] (38-120)
  IPR040446 Ribosomal RNA-processing protein 7 [PTHR13191] (5-173)
  IPR040447 Rrp7, RRM-like N-terminal domain [PF17799] (8-67)